Protein AF-A0A380G941-F1 (afdb_monomer_lite)

Radius of gyration: 11.98 Å; chains: 1; bounding box: 28×23×30 Å

Sequence (83 aa):
MKLEVAFLERDEYIEYKEVFGGIQYIFSTGTGRKLSVVRHKFSHGNECEQGLYEMADITEGKVDVVQGYLTVNDVIKILEEER

Organism: NCBI:txid1141106

pLDDT: mean 82.02, std 11.84, range [46.31, 93.81]

Foldseek 3Di:
DPLVVVQVPDPQWDDWDDDDQWIWTWGAFPVRWIKIWTQGCDDPDPLNVVRWIFIATQDPNDGDGTPDTHDSVVVVVVNVVRD

Secondary structure (DSSP, 8-state):
--HHHHHHT-TTEEEEEEETTEEEEEEE-TTS-EEEEEEESS-SSGGGGGT-EEEEEEETTEEEEEEEEE-HHHHHHHHHHT-

Structure (mmCIF, N/CA/C/O backbone):
data_AF-A0A380G941-F1
#
_entry.id   AF-A0A380G941-F1
#
loop_
_atom_site.group_PDB
_atom_site.id
_atom_site.type_symbol
_atom_site.label_atom_id
_atom_site.label_alt_id
_atom_site.label_comp_id
_atom_site.label_asym_id
_atom_site.label_entity_id
_atom_site.label_seq_id
_atom_site.pdbx_PDB_ins_code
_atom_site.Cartn_x
_atom_site.Cartn_y
_atom_site.Cartn_z
_atom_site.occupancy
_atom_site.B_iso_or_equiv
_atom_site.auth_seq_id
_atom_site.auth_comp_id
_atom_site.auth_asym_id
_atom_site.auth_atom_id
_atom_site.pdbx_PDB_model_num
ATOM 1 N N . MET A 1 1 ? 13.831 8.632 -3.468 1.00 46.31 1 MET A N 1
ATOM 2 C CA . MET A 1 1 ? 13.872 8.109 -2.084 1.00 46.31 1 MET A CA 1
ATOM 3 C C . MET A 1 1 ? 12.993 8.952 -1.141 1.00 46.31 1 MET A C 1
ATOM 5 O O . MET A 1 1 ? 13.474 9.426 -0.126 1.00 46.31 1 MET A O 1
ATOM 9 N N . LYS A 1 2 ? 11.715 9.185 -1.488 1.00 61.31 2 LYS A N 1
ATOM 10 C CA . LYS A 1 2 ? 10.768 9.966 -0.653 1.00 61.31 2 LYS A CA 1
ATOM 11 C C . LYS A 1 2 ? 9.336 9.400 -0.631 1.00 61.31 2 LYS A C 1
ATOM 13 O O . LYS A 1 2 ? 8.646 9.581 0.354 1.00 61.31 2 LYS A O 1
ATOM 18 N N . LEU A 1 3 ? 8.902 8.692 -1.676 1.00 66.19 3 LEU A N 1
ATOM 19 C CA . LEU A 1 3 ? 7.509 8.234 -1.809 1.00 66.19 3 LEU A CA 1
ATOM 20 C C . LEU A 1 3 ? 7.166 6.993 -0.977 1.00 66.19 3 LEU A C 1
ATOM 22 O O . LEU A 1 3 ? 6.100 6.941 -0.388 1.00 66.19 3 LEU A O 1
ATOM 26 N N . GLU A 1 4 ? 8.078 6.026 -0.858 1.00 68.44 4 GLU A N 1
ATOM 27 C CA . GLU A 1 4 ? 7.855 4.869 0.026 1.00 68.44 4 GLU A CA 1
ATOM 28 C C . GLU A 1 4 ? 7.803 5.294 1.500 1.00 68.44 4 GLU A C 1
ATOM 30 O O . GLU A 1 4 ? 7.089 4.684 2.279 1.00 68.44 4 GLU A O 1
ATOM 35 N N . VAL A 1 5 ? 8.471 6.394 1.874 1.00 75.25 5 VAL A N 1
ATOM 36 C CA . VAL A 1 5 ? 8.325 6.997 3.211 1.00 75.25 5 VAL A CA 1
ATOM 37 C C . VAL A 1 5 ? 6.897 7.505 3.417 1.00 75.25 5 VAL A C 1
ATOM 39 O O . VAL A 1 5 ? 6.307 7.224 4.452 1.00 75.25 5 VAL A O 1
ATOM 42 N N . ALA A 1 6 ? 6.302 8.141 2.401 1.00 80.44 6 ALA A N 1
ATOM 43 C CA . ALA A 1 6 ? 4.922 8.614 2.472 1.00 80.44 6 ALA A CA 1
ATOM 44 C C . ALA A 1 6 ? 3.897 7.484 2.642 1.00 80.44 6 ALA A C 1
ATOM 46 O O . ALA A 1 6 ? 2.812 7.756 3.128 1.00 80.44 6 ALA A O 1
ATOM 47 N N . PHE A 1 7 ? 4.216 6.238 2.272 1.00 85.56 7 PHE A N 1
ATOM 48 C CA . PHE A 1 7 ? 3.378 5.075 2.588 1.00 85.56 7 PHE A CA 1
ATOM 49 C C . PHE A 1 7 ? 3.519 4.635 4.042 1.00 85.56 7 PHE A C 1
ATOM 51 O O . PHE A 1 7 ? 2.522 4.305 4.672 1.00 85.56 7 PHE A O 1
ATOM 58 N N . LEU A 1 8 ? 4.741 4.640 4.573 1.00 85.25 8 LEU A N 1
ATOM 59 C CA . LEU A 1 8 ? 5.030 4.184 5.936 1.00 85.25 8 LEU A CA 1
ATOM 60 C C . LEU A 1 8 ? 4.532 5.153 7.016 1.00 85.25 8 LEU A C 1
ATOM 62 O O . LEU A 1 8 ? 4.325 4.740 8.150 1.00 85.25 8 LEU A O 1
ATOM 66 N N . GLU A 1 9 ? 4.362 6.430 6.677 1.00 87.12 9 GLU A N 1
ATOM 67 C CA . GLU A 1 9 ? 3.864 7.467 7.591 1.00 87.12 9 GLU A CA 1
ATOM 68 C C . GLU A 1 9 ? 2.327 7.556 7.635 1.00 87.12 9 GLU A C 1
ATOM 70 O O . GLU A 1 9 ? 1.785 8.401 8.346 1.00 87.12 9 GLU A O 1
ATOM 75 N N . ARG A 1 10 ? 1.613 6.715 6.875 1.00 84.38 10 ARG A N 1
ATOM 76 C CA . ARG A 1 10 ? 0.146 6.726 6.812 1.00 84.38 10 ARG A CA 1
ATOM 77 C C . ARG A 1 10 ? -0.493 6.029 8.007 1.00 84.38 10 ARG A C 1
ATOM 79 O O . ARG A 1 10 ? -0.047 4.959 8.407 1.00 84.38 10 ARG A O 1
ATOM 86 N N . ASP A 1 11 ? -1.607 6.572 8.493 1.00 86.62 11 ASP A N 1
ATOM 87 C CA . ASP A 1 11 ? -2.419 5.936 9.544 1.00 86.62 11 ASP A CA 1
ATOM 88 C C . ASP A 1 11 ? -3.030 4.608 9.062 1.00 86.62 11 ASP A C 1
ATOM 90 O O . ASP A 1 11 ? -3.213 3.675 9.840 1.00 86.62 11 ASP A O 1
ATOM 94 N N . GLU A 1 12 ? -3.341 4.517 7.765 1.00 89.38 12 GLU A N 1
ATOM 95 C CA . GLU A 1 12 ? -3.929 3.337 7.128 1.00 89.38 12 GLU A CA 1
ATOM 96 C C . GLU A 1 12 ? -2.911 2.198 6.957 1.00 89.38 12 GLU A C 1
ATOM 98 O O . GLU A 1 12 ? -3.293 1.064 6.666 1.00 89.38 12 GLU A O 1
ATOM 103 N N . TYR A 1 13 ? -1.612 2.476 7.085 1.00 91.19 13 TYR A N 1
ATOM 104 C CA . TYR A 1 13 ? -0.558 1.499 6.841 1.00 91.19 13 TYR A CA 1
ATOM 105 C C . TYR A 1 13 ? -0.513 0.426 7.936 1.00 91.19 13 TYR A C 1
ATOM 107 O O . TYR A 1 13 ? -0.486 0.715 9.130 1.00 91.19 13 TYR A O 1
ATOM 115 N N . ILE A 1 14 ? -0.470 -0.837 7.509 1.00 91.88 14 ILE A N 1
ATOM 116 C CA . ILE A 1 14 ? -0.394 -1.996 8.403 1.00 91.88 14 ILE A CA 1
ATOM 117 C C . ILE A 1 14 ? 1.030 -2.550 8.425 1.00 91.88 14 ILE A C 1
ATOM 119 O O . ILE A 1 14 ? 1.662 -2.637 9.475 1.00 91.88 14 ILE A O 1
ATOM 123 N N . GLU A 1 15 ? 1.520 -2.977 7.262 1.00 93.00 15 GLU A N 1
ATOM 124 C CA . GLU A 1 15 ? 2.813 -3.643 7.120 1.00 93.00 15 GLU A CA 1
ATOM 125 C C . GLU A 1 15 ? 3.303 -3.609 5.667 1.00 93.00 15 GLU A C 1
ATOM 127 O O . GLU A 1 15 ? 2.527 -3.381 4.734 1.00 93.00 15 GLU A O 1
ATOM 132 N N . TYR A 1 16 ? 4.588 -3.895 5.463 1.00 92.06 16 TYR A N 1
ATOM 133 C CA . TYR A 1 16 ? 5.129 -4.257 4.161 1.00 92.06 16 TYR A CA 1
ATOM 134 C C . TYR A 1 16 ? 5.842 -5.601 4.251 1.00 92.06 16 TYR A C 1
ATOM 136 O O . TYR A 1 16 ? 6.391 -5.969 5.290 1.00 92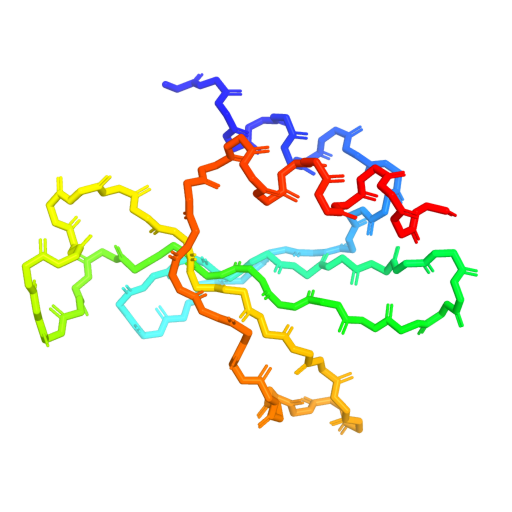.06 16 TYR A O 1
ATOM 144 N N . LYS A 1 17 ? 5.876 -6.321 3.133 1.00 90.56 17 LYS A N 1
ATOM 145 C CA . LYS A 1 17 ? 6.631 -7.564 2.987 1.00 90.56 17 LYS A CA 1
ATOM 146 C C . LYS A 1 17 ? 7.260 -7.658 1.609 1.00 90.56 17 LYS A C 1
ATOM 148 O O . LYS A 1 17 ? 6.713 -7.170 0.618 1.00 90.56 17 LYS A O 1
ATOM 153 N N . GLU A 1 18 ? 8.417 -8.298 1.543 1.00 88.50 18 GLU A N 1
ATOM 154 C CA . GLU A 1 18 ? 9.022 -8.640 0.262 1.00 88.50 18 GLU A CA 1
ATOM 155 C C . GLU A 1 18 ? 8.217 -9.762 -0.399 1.00 88.50 18 GLU A C 1
ATOM 157 O O . GLU A 1 18 ? 7.855 -10.755 0.235 1.00 88.50 18 GLU A O 1
ATOM 162 N N . VAL A 1 19 ? 7.927 -9.593 -1.685 1.00 85.81 19 VAL A N 1
ATOM 163 C CA . VAL A 1 19 ? 7.247 -10.589 -2.515 1.00 85.81 19 VAL A CA 1
ATOM 164 C C . VAL A 1 19 ? 8.129 -10.941 -3.703 1.00 85.81 19 VAL A C 1
ATOM 166 O O . VAL A 1 19 ? 9.097 -10.239 -4.010 1.00 85.81 19 VAL A O 1
ATOM 169 N N . PHE A 1 20 ? 7.813 -12.042 -4.386 1.00 79.38 20 PHE A N 1
ATOM 170 C CA . PHE A 1 20 ? 8.577 -12.440 -5.562 1.00 79.38 20 PHE A CA 1
ATOM 171 C C . PHE A 1 20 ? 8.562 -11.314 -6.603 1.00 79.38 20 PHE A C 1
ATOM 173 O O . PHE A 1 20 ? 7.523 -10.974 -7.164 1.00 79.38 20 PHE A O 1
ATOM 180 N N . GLY A 1 21 ? 9.730 -10.709 -6.821 1.00 77.94 21 GLY A N 1
ATOM 181 C CA . GLY A 1 21 ? 9.889 -9.614 -7.764 1.00 77.94 21 GLY A CA 1
ATOM 182 C C . GLY A 1 21 ? 9.321 -8.272 -7.303 1.00 77.94 21 GLY A C 1
ATOM 183 O O . GLY A 1 21 ? 9.027 -7.464 -8.175 1.00 77.94 21 GLY A O 1
ATOM 184 N N . GLY A 1 22 ? 9.181 -7.982 -6.000 1.00 85.31 22 GLY A N 1
ATOM 185 C CA . GLY A 1 22 ? 8.685 -6.676 -5.543 1.00 85.31 22 GLY A CA 1
ATOM 186 C C . GLY A 1 22 ? 8.611 -6.465 -4.028 1.00 85.31 22 GLY A C 1
ATOM 187 O O . GLY A 1 22 ? 9.039 -7.308 -3.243 1.00 85.31 22 GLY A O 1
ATOM 188 N N . ILE A 1 23 ? 8.060 -5.320 -3.621 1.00 88.88 23 ILE A N 1
ATOM 189 C CA . ILE A 1 23 ? 7.672 -5.026 -2.230 1.00 88.88 23 ILE A CA 1
ATOM 190 C C . ILE A 1 23 ? 6.164 -4.791 -2.212 1.00 88.88 23 ILE A C 1
ATOM 192 O O . ILE A 1 23 ? 5.663 -3.979 -2.988 1.00 88.88 23 ILE A O 1
ATOM 196 N N . GLN A 1 24 ? 5.457 -5.503 -1.341 1.00 91.25 24 GLN A N 1
ATOM 197 C CA . GLN A 1 24 ? 4.030 -5.332 -1.096 1.00 91.25 24 GLN A CA 1
ATOM 198 C C . GLN A 1 24 ? 3.824 -4.508 0.170 1.00 91.25 24 GLN A C 1
ATOM 200 O O . GLN A 1 24 ? 4.367 -4.853 1.214 1.00 91.25 24 GLN A O 1
ATOM 205 N N . TYR A 1 25 ? 2.995 -3.477 0.083 1.00 93.00 25 TYR A N 1
ATOM 206 C CA . TYR A 1 25 ? 2.498 -2.672 1.192 1.00 93.00 25 TYR A CA 1
ATOM 207 C C . TYR A 1 25 ? 1.025 -3.008 1.418 1.00 93.00 25 TYR A C 1
ATOM 209 O O . TYR A 1 25 ? 0.271 -3.176 0.457 1.00 93.00 25 TYR A O 1
ATOM 217 N N . ILE A 1 26 ? 0.623 -3.132 2.678 1.00 93.44 26 ILE A N 1
ATOM 218 C CA . ILE A 1 26 ? -0.746 -3.455 3.070 1.00 93.44 26 ILE A CA 1
ATOM 219 C C . ILE A 1 26 ? -1.327 -2.276 3.840 1.00 93.44 26 ILE A C 1
ATOM 221 O O . ILE A 1 26 ? -0.728 -1.803 4.806 1.00 93.44 26 ILE A O 1
ATOM 225 N N . PHE A 1 27 ? -2.519 -1.853 3.429 1.00 93.81 27 PHE A N 1
ATOM 226 C CA . PHE A 1 27 ? -3.269 -0.766 4.048 1.00 93.81 27 PHE A CA 1
ATOM 227 C C . PHE A 1 27 ? -4.643 -1.248 4.521 1.00 93.81 27 PHE A C 1
ATOM 229 O O . PHE A 1 27 ? -5.202 -2.187 3.952 1.00 93.81 27 PHE A O 1
ATOM 236 N N . SER A 1 28 ? -5.193 -0.601 5.546 1.00 92.38 28 SER A N 1
ATOM 237 C CA . SER A 1 28 ? -6.581 -0.734 5.989 1.00 92.38 28 SER A CA 1
ATOM 238 C C . SER A 1 28 ? -7.333 0.553 5.688 1.00 92.38 28 SER A C 1
ATOM 240 O O . SER A 1 28 ? -6.970 1.614 6.177 1.00 92.38 28 SER A O 1
ATOM 242 N N . THR A 1 29 ? -8.416 0.439 4.937 1.00 88.75 29 THR A N 1
ATOM 243 C CA . THR A 1 29 ? -9.367 1.532 4.692 1.00 88.75 29 THR A CA 1
ATOM 244 C C . THR A 1 29 ? -10.225 1.804 5.934 1.00 88.75 29 THR A C 1
ATOM 246 O O . THR A 1 29 ? -10.335 0.941 6.817 1.00 88.75 29 THR A O 1
ATOM 249 N N . GLY A 1 30 ? -10.909 2.951 5.976 1.00 85.81 30 GLY A N 1
ATOM 250 C CA . GLY A 1 30 ? -11.865 3.305 7.033 1.00 85.81 30 GLY A CA 1
ATOM 251 C C . GLY A 1 30 ? -13.054 2.350 7.143 1.00 85.81 30 GLY A C 1
ATOM 252 O O . GLY A 1 30 ? -13.655 2.204 8.207 1.00 85.81 30 GLY A O 1
ATOM 253 N N . THR A 1 31 ? -13.365 1.627 6.063 1.00 86.25 31 THR A N 1
ATOM 254 C CA . THR A 1 31 ? -14.416 0.595 6.042 1.00 86.25 31 THR A CA 1
ATOM 255 C C . THR A 1 31 ? -13.948 -0.764 6.573 1.00 86.25 31 THR A C 1
ATOM 257 O O . THR A 1 31 ? -14.738 -1.704 6.655 1.00 86.25 31 THR A O 1
ATOM 260 N N . GLY A 1 32 ? -12.666 -0.897 6.932 1.00 85.12 32 GLY A N 1
ATOM 261 C CA . GLY A 1 32 ? -12.059 -2.154 7.371 1.00 85.12 32 GLY A CA 1
ATOM 262 C C . GLY A 1 32 ? -11.658 -3.093 6.229 1.00 85.12 32 GLY A C 1
ATOM 263 O O . GLY A 1 32 ? -11.163 -4.192 6.493 1.00 85.12 32 GLY A O 1
ATOM 264 N N . ARG A 1 33 ? -11.830 -2.683 4.962 1.00 88.69 33 ARG A N 1
ATOM 265 C CA . ARG A 1 33 ? -11.254 -3.394 3.809 1.00 88.69 33 ARG A CA 1
ATOM 266 C C . ARG A 1 33 ? -9.741 -3.238 3.807 1.00 88.69 33 ARG A C 1
ATOM 268 O O . ARG A 1 33 ? -9.227 -2.184 4.183 1.00 88.69 33 ARG A O 1
ATOM 275 N N . LYS A 1 34 ? -9.038 -4.268 3.339 1.00 93.00 34 LYS A N 1
ATOM 276 C CA . LYS A 1 34 ? -7.582 -4.253 3.208 1.00 93.00 34 LYS A CA 1
ATOM 277 C C . LYS A 1 34 ? -7.174 -4.118 1.750 1.00 93.00 34 LYS A C 1
ATOM 279 O O . LYS A 1 34 ? -7.693 -4.833 0.900 1.00 93.00 34 LYS A O 1
ATOM 284 N N . LEU A 1 35 ? -6.209 -3.245 1.494 1.00 93.00 35 LEU A N 1
ATOM 285 C CA . LEU A 1 35 ? -5.641 -3.009 0.173 1.00 93.00 35 LEU A CA 1
ATOM 286 C C . LEU A 1 35 ? -4.196 -3.496 0.135 1.00 93.00 35 LEU A C 1
ATOM 288 O O . LEU A 1 35 ? -3.420 -3.285 1.064 1.00 93.00 35 LEU A O 1
ATOM 292 N N . SER A 1 36 ? -3.852 -4.147 -0.965 1.00 92.94 36 SER A N 1
ATOM 293 C CA . SER A 1 36 ? -2.509 -4.545 -1.349 1.00 92.94 36 SER A CA 1
ATOM 294 C C . SER A 1 36 ? -1.988 -3.568 -2.391 1.00 92.94 36 SER A C 1
ATOM 296 O O . SER A 1 36 ? -2.625 -3.373 -3.420 1.00 92.94 36 SER A O 1
ATOM 298 N N . VAL A 1 37 ? -0.804 -3.016 -2.163 1.00 92.00 37 VAL A N 1
ATOM 299 C CA . VAL A 1 37 ? -0.101 -2.155 -3.114 1.00 92.00 37 VAL A CA 1
ATOM 300 C C . VAL A 1 37 ? 1.281 -2.743 -3.348 1.00 92.00 37 VAL A C 1
ATOM 302 O O . VAL A 1 37 ? 2.114 -2.748 -2.445 1.00 92.00 37 VAL A O 1
ATOM 305 N N . VAL A 1 38 ? 1.546 -3.256 -4.544 1.00 90.00 38 VAL A N 1
ATOM 306 C CA . VAL A 1 38 ? 2.804 -3.934 -4.868 1.00 90.00 38 VAL A CA 1
ATOM 307 C C . VAL A 1 38 ? 3.610 -3.113 -5.854 1.00 90.00 38 VAL A C 1
ATOM 309 O O . VAL A 1 38 ? 3.151 -2.776 -6.942 1.00 90.00 38 VAL A O 1
ATOM 312 N N . ARG A 1 39 ? 4.862 -2.833 -5.496 1.00 86.81 39 ARG A N 1
ATOM 313 C CA . ARG A 1 39 ? 5.850 -2.316 -6.437 1.00 86.81 39 ARG A CA 1
ATOM 314 C C . ARG A 1 39 ? 6.657 -3.469 -7.001 1.00 86.81 39 ARG A C 1
ATOM 316 O O . ARG A 1 39 ? 7.494 -4.038 -6.295 1.00 86.81 39 ARG A O 1
ATOM 323 N N . HIS A 1 40 ? 6.449 -3.788 -8.270 1.00 77.56 40 HIS A N 1
ATOM 324 C CA . HIS A 1 40 ? 7.227 -4.826 -8.934 1.00 77.56 40 HIS A CA 1
ATOM 325 C C . HIS A 1 40 ? 8.588 -4.277 -9.392 1.00 77.56 40 HIS A C 1
ATOM 327 O O . HIS A 1 40 ? 8.681 -3.236 -10.035 1.00 77.56 40 HIS A O 1
ATOM 333 N N . LYS A 1 41 ? 9.659 -4.991 -9.042 1.00 70.88 41 LYS A N 1
ATOM 334 C CA . LYS A 1 41 ? 11.014 -4.845 -9.595 1.00 70.88 41 LYS A CA 1
ATOM 335 C C . LYS A 1 41 ? 11.162 -5.597 -10.922 1.00 70.88 41 LYS A C 1
ATOM 337 O O . LYS A 1 41 ? 11.982 -5.203 -11.741 1.00 70.88 41 LYS A O 1
ATOM 342 N N . PHE A 1 42 ? 10.385 -6.668 -11.112 1.00 60.38 42 PHE A N 1
ATOM 343 C CA . PHE A 1 42 ? 10.413 -7.524 -12.300 1.00 60.38 42 PHE A CA 1
ATOM 344 C C . PHE A 1 42 ? 8.993 -8.023 -12.616 1.00 60.38 42 PHE A C 1
ATOM 346 O O . PHE A 1 42 ? 8.571 -9.064 -12.119 1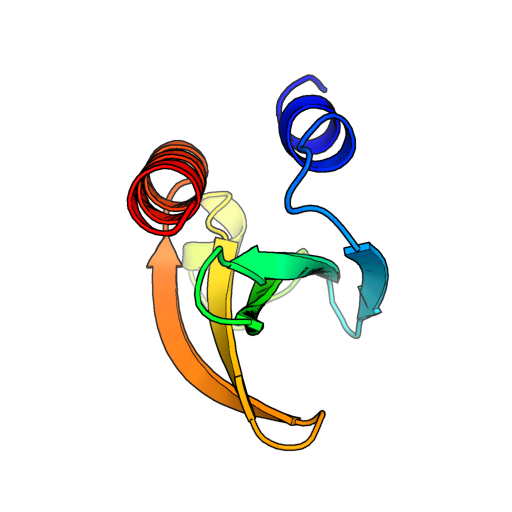.00 60.38 42 PHE A O 1
ATOM 353 N N . SER A 1 43 ? 8.230 -7.273 -13.407 1.00 53.12 43 SER A N 1
ATOM 354 C CA . SER A 1 43 ? 6.981 -7.737 -14.018 1.00 53.12 43 SER A CA 1
ATOM 355 C C . SER A 1 43 ? 7.237 -8.060 -15.493 1.00 53.12 43 SER A C 1
ATOM 357 O O . SER A 1 43 ? 8.133 -7.491 -16.118 1.00 53.12 43 SER A O 1
ATOM 359 N N . HIS A 1 44 ? 6.498 -9.025 -16.043 1.00 48.88 44 HIS A N 1
ATOM 360 C CA . HIS A 1 44 ? 6.569 -9.378 -17.463 1.00 48.88 44 HIS A CA 1
ATOM 361 C C . HIS A 1 44 ? 5.822 -8.308 -18.280 1.00 48.88 44 HIS A C 1
ATOM 363 O O . HIS A 1 44 ? 4.670 -8.518 -18.644 1.00 48.88 44 HIS A O 1
ATOM 369 N N . GLY A 1 45 ? 6.445 -7.151 -18.533 1.00 54.69 45 GLY A N 1
ATOM 370 C CA . GLY A 1 45 ? 5.805 -6.056 -19.268 1.00 54.69 45 GLY A CA 1
ATOM 371 C C . GLY A 1 45 ? 6.589 -4.740 -19.265 1.00 54.69 45 GLY A C 1
ATOM 372 O O . GLY A 1 45 ? 7.560 -4.573 -18.527 1.00 54.69 45 GLY A O 1
ATOM 373 N N . ASN A 1 46 ? 6.153 -3.796 -20.104 1.00 53.12 46 ASN A N 1
ATOM 374 C CA . ASN A 1 46 ? 6.719 -2.441 -20.200 1.00 53.12 46 ASN A CA 1
ATOM 375 C C . ASN A 1 46 ? 6.402 -1.587 -18.954 1.00 53.12 46 ASN A C 1
ATOM 377 O O . ASN A 1 46 ? 7.001 -0.529 -18.767 1.00 53.12 46 ASN A O 1
ATOM 381 N N . GLU A 1 47 ? 5.467 -2.018 -18.099 1.00 55.03 47 GLU A N 1
ATOM 382 C CA . GLU A 1 47 ? 5.032 -1.289 -16.901 1.00 55.03 47 GLU A CA 1
ATOM 383 C C . GLU A 1 47 ? 6.103 -1.231 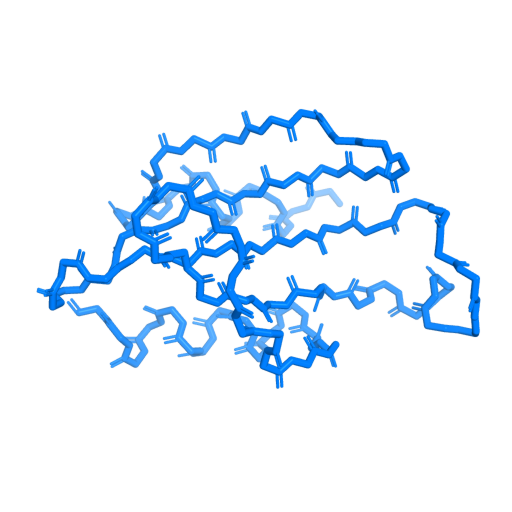-15.797 1.00 55.03 47 GLU A C 1
ATOM 385 O O . GLU A 1 47 ? 6.084 -0.329 -14.955 1.00 55.03 47 GLU A O 1
ATOM 390 N N . CYS A 1 48 ? 7.076 -2.149 -15.804 1.00 54.81 48 CYS A N 1
ATOM 391 C CA . CYS A 1 48 ? 8.105 -2.215 -14.764 1.00 54.81 48 CYS A CA 1
ATOM 392 C C . CYS A 1 48 ? 9.104 -1.047 -14.820 1.00 54.81 48 CYS A C 1
ATOM 394 O O . CYS A 1 48 ? 9.559 -0.569 -13.780 1.00 54.81 48 CYS A O 1
ATOM 396 N N . GLU A 1 49 ? 9.407 -0.543 -16.019 1.00 58.62 49 GLU A N 1
ATOM 397 C CA . GLU A 1 49 ? 10.256 0.644 -16.197 1.00 58.62 49 GLU A CA 1
ATOM 398 C C . GLU A 1 49 ? 9.498 1.953 -15.920 1.00 58.62 49 GLU A C 1
ATOM 400 O O . GLU A 1 49 ? 10.113 3.003 -15.739 1.00 58.62 49 GLU A O 1
ATOM 405 N N . GLN A 1 50 ? 8.165 1.895 -15.823 1.00 67.44 50 GLN A N 1
ATOM 406 C CA . GLN A 1 50 ? 7.305 3.060 -15.599 1.00 67.44 50 GLN A CA 1
ATOM 407 C C . GLN A 1 50 ? 7.093 3.378 -14.112 1.00 67.44 50 GLN A C 1
ATOM 409 O O . GLN A 1 50 ? 6.514 4.411 -13.780 1.00 67.44 50 GLN A O 1
ATOM 414 N N . GLY A 1 51 ? 7.580 2.523 -13.202 1.00 74.81 51 GLY A N 1
ATOM 415 C CA . GLY A 1 51 ? 7.480 2.753 -11.758 1.00 74.81 51 GLY A CA 1
ATOM 416 C C . GLY A 1 51 ? 6.046 2.715 -11.221 1.00 74.81 51 GLY A C 1
ATOM 417 O O . GLY A 1 51 ? 5.761 3.377 -10.221 1.00 74.81 51 GLY A O 1
ATOM 418 N N . LEU A 1 52 ? 5.163 1.967 -11.888 1.00 84.50 52 LEU A N 1
ATOM 419 C CA . LEU A 1 52 ? 3.776 1.773 -11.476 1.00 84.50 52 LEU A CA 1
ATOM 420 C C . LEU A 1 52 ? 3.669 0.806 -10.289 1.00 84.50 52 LEU A C 1
ATOM 422 O O . LEU A 1 52 ? 4.551 -0.020 -10.034 1.00 84.50 52 LEU A O 1
ATOM 426 N N . TYR A 1 53 ? 2.558 0.925 -9.573 1.00 87.69 53 TYR A N 1
ATOM 427 C CA . TYR A 1 53 ? 2.181 0.087 -8.446 1.00 87.69 53 TYR A CA 1
ATOM 428 C C . TYR A 1 53 ? 0.932 -0.708 -8.806 1.00 87.69 53 TYR A C 1
ATOM 430 O O . TYR A 1 53 ? -0.052 -0.143 -9.274 1.00 87.69 53 TYR A O 1
ATOM 438 N N . GLU A 1 54 ? 0.958 -2.012 -8.572 1.00 90.00 54 GLU A N 1
ATOM 439 C CA . GLU A 1 54 ? -0.231 -2.851 -8.668 1.00 90.00 54 GLU A CA 1
ATOM 440 C C . GLU A 1 54 ? -1.069 -2.658 -7.406 1.00 90.00 54 GLU A C 1
ATOM 442 O O . GLU A 1 54 ? -0.590 -2.923 -6.303 1.00 90.00 54 GLU A O 1
ATOM 447 N N . MET A 1 55 ? -2.304 -2.188 -7.553 1.00 91.31 55 MET A N 1
ATOM 448 C CA . MET A 1 55 ? -3.249 -2.091 -6.443 1.00 91.31 55 MET A CA 1
ATOM 449 C C . MET A 1 55 ? -4.281 -3.208 -6.545 1.00 91.31 55 MET A C 1
ATOM 451 O O . MET A 1 55 ? -4.812 -3.476 -7.623 1.00 91.31 55 MET A O 1
ATOM 455 N N . ALA A 1 56 ? -4.577 -3.850 -5.421 1.00 92.12 56 ALA A N 1
ATOM 456 C CA . ALA A 1 56 ? -5.543 -4.930 -5.354 1.00 92.12 56 ALA A CA 1
ATOM 457 C C . ALA A 1 56 ? -6.245 -5.001 -3.996 1.00 92.12 56 ALA A C 1
ATOM 459 O O . ALA A 1 56 ? -5.674 -4.642 -2.968 1.00 92.12 56 ALA A O 1
ATOM 460 N N . ASP A 1 57 ? -7.465 -5.524 -3.982 1.00 91.31 57 ASP A N 1
ATOM 461 C CA . ASP A 1 57 ? -8.178 -5.836 -2.746 1.00 91.31 57 ASP A CA 1
ATOM 462 C C . ASP A 1 57 ? -7.645 -7.112 -2.085 1.00 91.31 57 ASP A C 1
ATOM 464 O O . ASP A 1 57 ? -7.273 -8.079 -2.759 1.00 91.31 57 ASP A O 1
ATOM 468 N N . ILE A 1 58 ? -7.643 -7.126 -0.750 1.00 88.88 58 ILE A N 1
ATOM 469 C CA . ILE A 1 58 ? -7.372 -8.316 0.054 1.00 88.88 58 ILE A CA 1
ATOM 470 C C . ILE A 1 58 ? -8.679 -8.809 0.681 1.00 88.88 58 ILE A C 1
ATOM 472 O O . ILE A 1 58 ? -9.179 -8.228 1.648 1.00 88.88 58 ILE A O 1
ATOM 476 N N . THR A 1 59 ? -9.168 -9.943 0.188 1.00 85.62 59 THR A N 1
ATOM 477 C CA . THR A 1 59 ? -10.342 -10.652 0.711 1.00 85.62 59 THR A CA 1
ATOM 478 C C . THR A 1 59 ? -9.881 -11.935 1.400 1.00 85.62 59 THR A C 1
ATOM 480 O O . THR A 1 59 ? -9.088 -12.691 0.845 1.00 85.62 59 THR A O 1
ATOM 483 N N . GLU A 1 60 ? -10.317 -12.181 2.641 1.00 83.12 60 GLU A N 1
ATOM 484 C CA . GLU A 1 60 ? -9.950 -13.391 3.413 1.00 83.12 60 GLU A CA 1
ATOM 485 C C . GLU A 1 60 ? -8.429 -13.675 3.476 1.00 83.12 60 GLU A C 1
ATOM 487 O O . GLU A 1 60 ? -7.978 -14.820 3.516 1.00 83.12 60 GLU A O 1
ATOM 492 N N . GLY A 1 61 ? -7.609 -12.619 3.473 1.00 76.19 61 GLY A N 1
ATOM 493 C CA . GLY A 1 61 ? -6.147 -12.730 3.516 1.00 76.19 61 GLY A CA 1
ATOM 494 C C . GLY A 1 61 ? -5.482 -13.088 2.181 1.00 76.19 61 GLY A C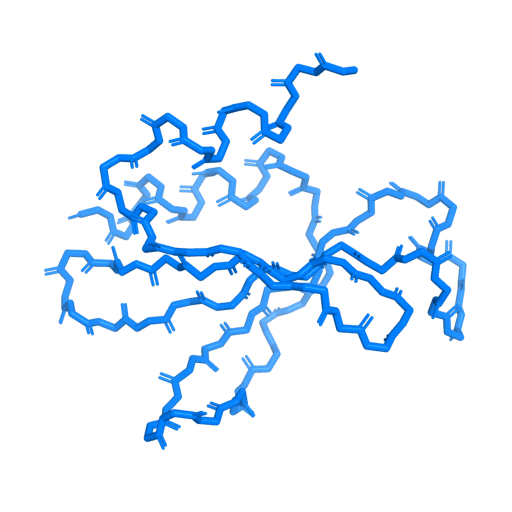 1
ATOM 495 O O . GLY A 1 61 ? -4.273 -13.321 2.158 1.00 76.19 61 GLY A O 1
ATOM 496 N N . LYS A 1 62 ? -6.232 -13.110 1.074 1.00 82.25 62 LYS A N 1
ATOM 497 C CA . LYS A 1 62 ? -5.721 -13.334 -0.283 1.00 82.25 62 LYS A CA 1
ATOM 498 C C . LYS A 1 62 ? -5.907 -12.086 -1.136 1.00 82.25 62 LYS A C 1
ATOM 500 O O . LYS A 1 62 ? -6.899 -11.383 -0.989 1.00 82.25 62 LYS A O 1
ATOM 505 N N . VAL A 1 63 ? -4.949 -11.829 -2.024 1.00 80.81 63 VAL A N 1
ATOM 506 C CA . VAL A 1 63 ? -5.106 -10.820 -3.078 1.00 80.81 63 VAL A CA 1
ATOM 507 C C . VAL A 1 63 ? -6.153 -11.350 -4.052 1.00 80.81 63 VAL A C 1
ATOM 509 O O . VAL A 1 63 ? -5.964 -12.432 -4.605 1.00 80.81 63 VAL A O 1
ATOM 512 N N . ASP A 1 64 ? -7.264 -10.634 -4.181 1.00 77.62 64 ASP A N 1
ATOM 513 C CA . ASP A 1 64 ? -8.477 -11.133 -4.836 1.00 77.62 64 ASP A CA 1
ATOM 514 C C . ASP A 1 64 ? -8.723 -10.423 -6.173 1.00 77.62 64 ASP A C 1
ATOM 516 O O . ASP A 1 64 ? -8.738 -11.050 -7.232 1.00 77.62 64 ASP A O 1
ATOM 520 N N . VAL A 1 65 ? -8.814 -9.089 -6.150 1.00 80.25 65 VAL A N 1
ATOM 521 C CA . VAL A 1 65 ? -9.149 -8.285 -7.333 1.00 80.25 65 VAL A CA 1
ATOM 522 C C . VAL A 1 65 ? -8.066 -7.248 -7.584 1.00 80.25 65 VAL A C 1
ATOM 524 O O . VAL A 1 65 ? -7.922 -6.307 -6.806 1.00 80.25 65 VAL A O 1
ATOM 527 N N . VAL A 1 66 ? -7.324 -7.402 -8.685 1.00 83.19 66 VAL A N 1
ATOM 528 C CA . VAL A 1 66 ? -6.384 -6.378 -9.164 1.00 83.19 66 VAL A CA 1
ATOM 529 C C . VAL A 1 66 ? -7.187 -5.220 -9.751 1.00 83.19 66 VAL A C 1
ATOM 531 O O . VAL A 1 66 ? -7.905 -5.385 -10.735 1.00 83.19 66 VAL A O 1
ATOM 534 N N . GLN A 1 67 ? -7.064 -4.049 -9.135 1.00 80.56 67 GLN A N 1
ATOM 535 C CA . GLN A 1 67 ? -7.720 -2.814 -9.562 1.00 80.56 67 GLN A CA 1
ATOM 536 C C . GLN A 1 67 ? -6.956 -2.123 -10.702 1.00 80.56 67 GLN A C 1
ATOM 538 O O . GLN A 1 67 ? -7.550 -1.386 -11.486 1.00 80.56 67 GLN A O 1
ATOM 543 N N . GLY A 1 68 ? -5.654 -2.397 -10.831 1.00 84.50 68 GLY A N 1
ATOM 544 C CA . GLY A 1 68 ? -4.832 -1.978 -11.964 1.00 84.50 68 GLY A CA 1
ATOM 545 C C . GLY A 1 68 ? -3.407 -1.590 -11.578 1.00 84.50 68 GLY A C 1
ATOM 546 O O . GLY A 1 68 ? -3.016 -1.657 -10.410 1.00 84.50 68 GLY A O 1
ATOM 547 N N . TYR A 1 69 ? -2.643 -1.160 -12.585 1.00 88.00 69 TYR A N 1
ATOM 548 C CA . TYR A 1 69 ? -1.314 -0.570 -12.426 1.00 88.00 69 TYR A CA 1
ATOM 549 C C . TYR A 1 69 ? -1.437 0.950 -12.390 1.00 88.00 69 TYR A C 1
ATOM 551 O O . TYR A 1 69 ? -1.822 1.581 -13.373 1.00 88.00 69 TYR A O 1
ATOM 559 N N . LEU A 1 70 ? -1.125 1.532 -11.240 1.00 88.12 70 LEU A N 1
ATOM 560 C CA . LEU A 1 70 ? -1.375 2.928 -10.924 1.00 88.12 70 LEU A CA 1
ATOM 561 C C . LEU A 1 70 ? -0.074 3.682 -10.694 1.00 88.12 70 LEU A C 1
ATOM 563 O O . LEU A 1 70 ? 0.922 3.127 -10.218 1.00 88.12 70 LEU A O 1
ATOM 567 N N . THR A 1 71 ? -0.082 4.980 -10.995 1.00 87.44 71 THR A N 1
ATOM 568 C CA . THR A 1 71 ? 1.006 5.835 -10.528 1.00 87.44 71 THR A CA 1
ATOM 569 C C . THR A 1 71 ? 0.929 5.953 -9.010 1.00 87.44 71 THR A C 1
ATOM 571 O O . THR A 1 71 ? -0.128 5.802 -8.396 1.00 87.44 71 THR A O 1
ATOM 574 N N . VAL A 1 72 ? 2.054 6.273 -8.379 1.00 85.06 72 VAL A N 1
ATOM 575 C CA . VAL A 1 72 ? 2.095 6.480 -6.927 1.00 85.06 72 VAL A CA 1
ATOM 576 C C . VAL A 1 72 ? 1.113 7.557 -6.446 1.00 85.06 72 VAL A C 1
ATOM 578 O O . VAL A 1 72 ? 0.550 7.429 -5.365 1.00 85.06 72 VAL A O 1
ATOM 581 N N . ASN A 1 73 ? 0.874 8.597 -7.250 1.00 86.81 73 ASN A N 1
ATOM 582 C CA . ASN A 1 73 ? -0.052 9.671 -6.895 1.00 86.81 73 ASN A CA 1
ATOM 583 C C . ASN A 1 73 ? -1.501 9.177 -6.904 1.00 86.81 73 ASN A C 1
ATOM 585 O O . ASN A 1 73 ? -2.271 9.546 -6.023 1.00 86.81 73 ASN A O 1
ATOM 589 N N . ASP A 1 74 ? -1.855 8.318 -7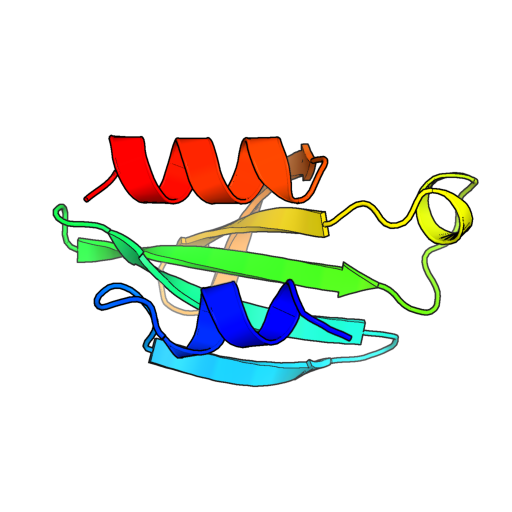.862 1.00 89.00 74 ASP A N 1
ATOM 590 C CA . ASP A 1 74 ? -3.191 7.726 -7.932 1.00 89.00 74 ASP A CA 1
ATOM 591 C C . ASP A 1 74 ? -3.426 6.764 -6.762 1.00 89.00 74 ASP A C 1
ATOM 593 O O . ASP A 1 74 ? -4.488 6.799 -6.148 1.00 89.00 74 ASP A O 1
ATOM 597 N N . VAL A 1 75 ? -2.411 5.976 -6.384 1.00 89.19 75 VAL A N 1
ATOM 598 C CA . VAL A 1 75 ? -2.460 5.137 -5.174 1.00 89.19 75 VAL A CA 1
ATOM 599 C C . VAL A 1 75 ? -2.726 5.982 -3.930 1.00 89.19 75 VAL A C 1
ATOM 601 O O . VAL A 1 75 ? -3.615 5.656 -3.150 1.00 89.19 75 VAL A O 1
ATOM 604 N N . ILE A 1 76 ? -1.973 7.072 -3.743 1.00 88.31 76 ILE A N 1
ATOM 605 C CA . ILE A 1 76 ? -2.148 7.969 -2.590 1.00 88.31 76 ILE A CA 1
ATOM 606 C C . ILE A 1 76 ? -3.563 8.540 -2.570 1.00 88.31 76 ILE A C 1
ATOM 608 O O . ILE A 1 76 ? -4.207 8.516 -1.526 1.00 88.31 76 ILE A O 1
ATOM 612 N N . LYS A 1 77 ? -4.054 9.006 -3.721 1.00 89.88 77 LYS A N 1
ATOM 613 C CA . LYS A 1 77 ? -5.395 9.571 -3.841 1.00 89.88 77 LYS A CA 1
ATOM 614 C C . LYS A 1 77 ? -6.475 8.564 -3.432 1.00 89.88 77 LYS A C 1
ATOM 616 O O . LYS A 1 77 ? -7.359 8.921 -2.666 1.00 89.88 77 LYS A O 1
ATOM 621 N N . ILE A 1 78 ? -6.380 7.314 -3.886 1.00 89.50 78 ILE A N 1
ATOM 622 C CA . ILE A 1 78 ? -7.339 6.263 -3.508 1.00 89.50 7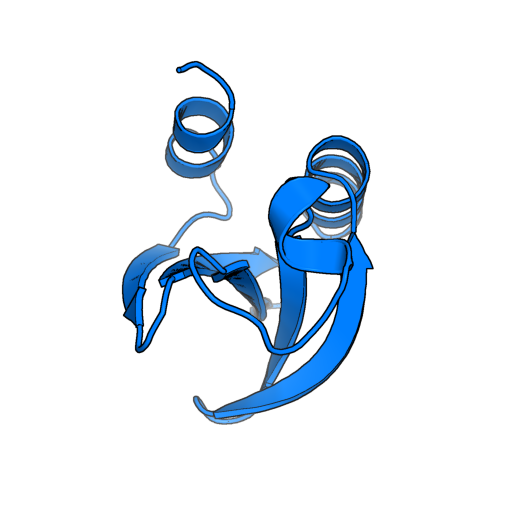8 ILE A CA 1
ATOM 623 C C . ILE A 1 78 ? -7.279 5.988 -2.003 1.00 89.50 78 ILE A C 1
ATOM 625 O O . ILE A 1 78 ? -8.316 5.902 -1.356 1.00 89.50 78 ILE A O 1
ATOM 629 N N . LEU A 1 79 ? -6.077 5.892 -1.425 1.00 87.69 79 LEU A N 1
ATOM 630 C CA . LEU A 1 79 ? -5.924 5.690 0.020 1.00 87.69 79 LEU A CA 1
ATOM 631 C C . LEU A 1 79 ? -6.522 6.845 0.838 1.00 87.69 79 LEU A C 1
ATOM 633 O O . LEU A 1 79 ? -7.040 6.609 1.921 1.00 87.69 79 LEU A O 1
ATOM 637 N N . GLU A 1 80 ? -6.463 8.080 0.335 1.00 88.88 80 GLU A N 1
ATOM 638 C CA . GLU A 1 80 ? -7.102 9.243 0.966 1.00 88.88 80 GLU A CA 1
ATOM 639 C C . GLU A 1 80 ? -8.627 9.243 0.825 1.00 88.88 80 GLU A C 1
ATOM 641 O O . GLU A 1 80 ? -9.316 9.643 1.761 1.00 88.88 80 GLU A O 1
ATOM 646 N N . GLU A 1 81 ? -9.156 8.804 -0.318 1.00 88.38 81 GLU A N 1
ATOM 647 C CA . GLU A 1 81 ? -10.601 8.686 -0.561 1.00 88.38 81 GLU A CA 1
ATOM 648 C C . GLU A 1 81 ? -11.242 7.552 0.259 1.00 88.38 81 GLU A C 1
ATOM 650 O O . GLU A 1 81 ? -12.407 7.655 0.639 1.00 88.38 81 GLU A O 1
ATOM 655 N N . GLU A 1 82 ? -10.481 6.498 0.562 1.00 85.19 82 GLU A N 1
ATOM 656 C CA . GLU A 1 82 ? -10.922 5.316 1.319 1.00 85.19 82 GLU A CA 1
ATOM 657 C C . GLU A 1 82 ? -10.620 5.396 2.834 1.00 85.19 82 GLU A C 1
ATOM 659 O O . GLU A 1 82 ? -10.800 4.405 3.552 1.00 85.19 82 GLU A O 1
ATOM 664 N N . ARG A 1 83 ? -10.139 6.541 3.335 1.00 79.75 83 ARG A N 1
ATOM 665 C CA . ARG A 1 83 ? -9.879 6.780 4.766 1.00 79.75 83 ARG A CA 1
ATOM 666 C C . ARG A 1 83 ? -11.162 6.848 5.594 1.00 79.75 83 ARG A C 1
ATOM 668 O O . ARG A 1 83 ? -11.128 6.317 6.727 1.00 79.75 83 ARG A O 1
#